Protein AF-A0A929IW77-F1 (afdb_monomer)

Structure (mmCIF, N/CA/C/O backbone):
data_AF-A0A929IW77-F1
#
_entry.id   AF-A0A929IW77-F1
#
loop_
_atom_site.group_PDB
_atom_site.id
_atom_site.type_symbol
_atom_site.label_atom_id
_atom_site.label_alt_id
_atom_site.label_comp_id
_atom_site.label_asym_id
_atom_site.label_entity_id
_atom_site.label_seq_id
_atom_site.pdbx_PDB_ins_code
_atom_site.Cartn_x
_atom_site.Cartn_y
_atom_site.Cartn_z
_atom_site.occupancy
_atom_site.B_iso_or_equiv
_atom_site.auth_seq_id
_atom_site.auth_comp_id
_atom_site.auth_asym_id
_atom_site.auth_atom_id
_atom_site.pdbx_PDB_model_num
ATOM 1 N N . MET A 1 1 ? -17.045 -10.798 13.892 1.00 37.41 1 MET A N 1
ATOM 2 C CA . MET A 1 1 ? -16.831 -10.713 12.437 1.00 37.41 1 MET A CA 1
ATOM 3 C C . MET A 1 1 ? -16.377 -9.293 12.172 1.00 37.41 1 MET A C 1
ATOM 5 O O . MET A 1 1 ? -17.215 -8.417 12.021 1.00 37.41 1 MET A O 1
ATOM 9 N N . THR A 1 2 ? -15.082 -9.027 12.320 1.00 39.97 2 THR A N 1
ATOM 10 C CA . THR A 1 2 ? -14.508 -7.733 11.947 1.00 39.97 2 THR A CA 1
ATOM 11 C C . THR A 1 2 ? -14.470 -7.716 10.434 1.00 39.97 2 THR A C 1
ATOM 13 O O . THR A 1 2 ? -13.809 -8.546 9.825 1.00 39.97 2 THR A O 1
ATOM 16 N N . THR A 1 3 ? -15.269 -6.851 9.824 1.00 46.56 3 THR A N 1
ATOM 17 C CA . THR A 1 3 ? -15.051 -6.448 8.442 1.00 46.56 3 THR A CA 1
ATOM 18 C C . THR A 1 3 ? -13.660 -5.827 8.431 1.00 46.56 3 THR A C 1
ATOM 20 O O . THR A 1 3 ? -13.468 -4.755 9.007 1.00 46.56 3 THR A O 1
ATOM 23 N N . ASP A 1 4 ? -12.668 -6.552 7.922 1.00 57.50 4 ASP A N 1
ATOM 24 C CA . ASP A 1 4 ? -11.318 -6.034 7.737 1.00 57.50 4 ASP A CA 1
ATOM 25 C C . ASP A 1 4 ? -11.419 -4.917 6.692 1.00 57.50 4 ASP A C 1
ATOM 27 O O . ASP A 1 4 ? -11.418 -5.157 5.486 1.00 57.50 4 ASP A O 1
ATOM 31 N N . ASN A 1 5 ? -11.644 -3.686 7.159 1.00 57.12 5 ASN A N 1
ATOM 32 C CA . ASN A 1 5 ? -11.696 -2.490 6.327 1.00 57.12 5 ASN A CA 1
ATOM 33 C C . ASN A 1 5 ? -10.274 -2.198 5.821 1.00 57.12 5 ASN A C 1
ATOM 35 O O . ASN A 1 5 ? -9.600 -1.309 6.338 1.00 57.12 5 ASN A O 1
ATOM 39 N N . ASN A 1 6 ? -9.819 -2.983 4.845 1.00 74.00 6 ASN A N 1
ATOM 40 C CA . ASN A 1 6 ? -8.536 -2.820 4.177 1.00 74.00 6 ASN A CA 1
ATOM 41 C C . ASN A 1 6 ? -8.675 -1.801 3.040 1.00 74.00 6 ASN A C 1
ATOM 43 O O . ASN A 1 6 ? -9.461 -1.994 2.105 1.00 74.00 6 ASN A O 1
ATOM 47 N N . ILE A 1 7 ? -7.900 -0.720 3.122 1.00 82.94 7 ILE A N 1
ATOM 48 C CA . ILE A 1 7 ? -7.685 0.213 2.011 1.00 82.94 7 ILE A CA 1
ATOM 49 C C . ILE A 1 7 ? -6.509 -0.300 1.185 1.00 82.94 7 ILE A C 1
ATOM 51 O O . ILE A 1 7 ? -5.459 -0.610 1.744 1.00 82.94 7 ILE A O 1
ATOM 55 N N . LEU A 1 8 ? -6.679 -0.350 -0.136 1.00 86.25 8 LEU A N 1
ATOM 56 C CA . LEU A 1 8 ? -5.609 -0.677 -1.074 1.00 86.25 8 LEU A CA 1
ATOM 57 C C . LEU A 1 8 ? -5.157 0.597 -1.796 1.00 86.25 8 LEU A C 1
ATOM 59 O O . LEU A 1 8 ? -5.916 1.171 -2.579 1.00 86.25 8 LEU A O 1
ATOM 63 N N . LEU A 1 9 ? -3.926 1.036 -1.538 1.00 87.19 9 LEU A N 1
ATOM 64 C CA . LEU A 1 9 ? -3.279 2.133 -2.254 1.00 87.19 9 LEU A CA 1
ATOM 65 C C . LEU A 1 9 ? -2.550 1.583 -3.480 1.00 87.19 9 LEU A C 1
ATOM 67 O O . LEU A 1 9 ? -1.677 0.725 -3.370 1.00 87.19 9 LEU A O 1
ATOM 71 N N . LEU A 1 10 ? -2.909 2.085 -4.656 1.00 86.81 10 LEU A N 1
ATOM 72 C CA . LEU A 1 10 ? -2.329 1.673 -5.925 1.00 86.81 10 LEU A CA 1
ATOM 73 C C . LEU A 1 10 ? -1.525 2.817 -6.536 1.00 86.81 10 LEU A C 1
ATOM 75 O O . LEU A 1 10 ? -2.062 3.890 -6.817 1.00 86.81 10 LEU A O 1
ATOM 79 N N . TYR A 1 11 ? -0.246 2.555 -6.781 1.00 87.50 11 TYR A N 1
ATOM 80 C CA . TYR A 1 11 ? 0.690 3.496 -7.386 1.00 87.50 11 TYR A CA 1
ATOM 81 C C . TYR A 1 11 ? 0.949 3.106 -8.840 1.00 87.50 11 TYR A C 1
ATOM 83 O O . TYR A 1 11 ? 1.381 1.981 -9.084 1.00 87.50 11 TYR A O 1
ATOM 91 N N . PRO A 1 12 ? 0.718 3.982 -9.830 1.00 84.88 12 PRO A N 1
ATOM 92 C CA . PRO A 1 12 ? 1.035 3.695 -11.224 1.00 84.88 12 PRO A CA 1
ATOM 93 C C . PRO A 1 12 ? 2.499 3.292 -11.412 1.00 84.88 12 PRO A C 1
ATOM 95 O O . PRO A 1 12 ? 2.767 2.300 -12.089 1.00 84.88 12 PRO A O 1
ATOM 98 N N . THR A 1 13 ? 3.424 4.007 -10.764 1.00 84.12 13 THR A N 1
ATOM 99 C CA . THR A 1 13 ? 4.868 3.748 -10.807 1.00 84.12 13 THR A CA 1
ATOM 100 C C . THR A 1 13 ? 5.490 3.762 -9.408 1.00 84.12 13 THR A C 1
ATOM 102 O O . THR A 1 13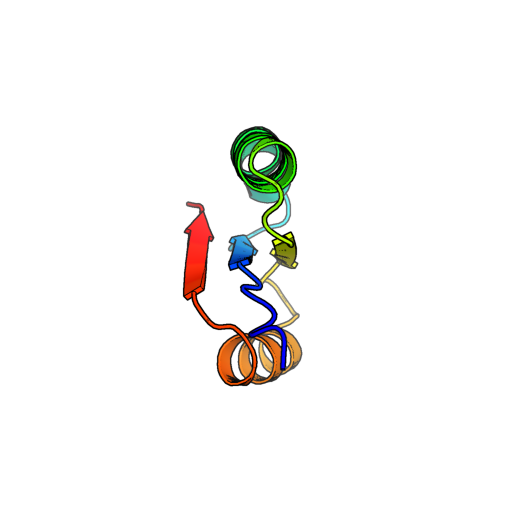 ? 4.935 4.321 -8.464 1.00 84.12 13 THR A O 1
ATOM 105 N N . ALA A 1 14 ? 6.696 3.202 -9.267 1.00 83.25 14 ALA A N 1
ATOM 106 C CA . ALA A 1 14 ? 7.450 3.244 -8.007 1.00 83.25 14 ALA A CA 1
ATOM 107 C C . ALA A 1 14 ? 7.846 4.673 -7.571 1.00 83.25 14 ALA A C 1
ATOM 109 O O . ALA A 1 14 ? 8.185 4.905 -6.411 1.00 83.25 14 ALA A O 1
ATOM 110 N N . ALA A 1 15 ? 7.817 5.648 -8.487 1.00 84.19 15 ALA A N 1
ATOM 111 C CA . ALA A 1 15 ? 8.057 7.049 -8.154 1.00 84.19 15 ALA A CA 1
ATOM 112 C C . ALA A 1 15 ? 6.906 7.649 -7.324 1.00 84.19 15 ALA A C 1
ATOM 114 O O . ALA A 1 15 ? 7.157 8.493 -6.460 1.00 84.19 15 ALA A O 1
ATOM 115 N N . ASP A 1 16 ? 5.680 7.164 -7.536 1.00 81.81 16 ASP A N 1
ATOM 116 C CA . ASP A 1 16 ? 4.458 7.665 -6.895 1.00 81.81 16 ASP A CA 1
ATOM 117 C C . ASP A 1 16 ? 4.266 7.108 -5.473 1.00 81.81 16 ASP A C 1
ATOM 119 O O . ASP A 1 16 ? 3.553 7.693 -4.658 1.00 81.81 16 ASP A O 1
ATOM 123 N N . GLU A 1 17 ? 4.974 6.026 -5.131 1.00 81.88 17 GLU A N 1
ATOM 124 C CA . GLU A 1 17 ? 4.932 5.373 -3.814 1.00 81.88 17 GLU A CA 1
ATOM 125 C C . GLU A 1 17 ? 5.296 6.355 -2.683 1.00 81.88 17 GLU A C 1
ATOM 127 O O . GLU A 1 17 ? 4.655 6.402 -1.631 1.00 81.88 17 GLU A O 1
ATOM 132 N N . LYS A 1 18 ? 6.268 7.244 -2.939 1.00 81.38 18 LYS A N 1
ATOM 133 C CA . LYS A 1 18 ? 6.670 8.298 -1.992 1.00 81.38 18 LYS A CA 1
ATOM 134 C C . LYS A 1 18 ? 5.569 9.324 -1.742 1.00 81.38 18 LYS A C 1
ATOM 136 O O . LYS A 1 18 ? 5.465 9.836 -0.629 1.00 81.38 18 LYS A O 1
ATOM 141 N N . SER A 1 19 ? 4.766 9.628 -2.759 1.00 78.75 19 SER A N 1
ATOM 142 C CA . SER A 1 19 ? 3.644 10.564 -2.656 1.00 78.75 19 SER A CA 1
ATOM 143 C C . SER A 1 19 ? 2.499 9.965 -1.834 1.00 78.75 19 SER A C 1
ATOM 145 O O . SER A 1 19 ? 1.803 10.685 -1.120 1.00 78.75 19 SER A O 1
ATOM 147 N N . GLY A 1 20 ? 2.342 8.639 -1.877 1.00 81.06 20 GLY A N 1
ATOM 148 C CA . GLY A 1 20 ? 1.337 7.901 -1.115 1.00 81.06 20 GLY A CA 1
ATOM 149 C C . GLY A 1 20 ? 1.656 7.669 0.359 1.00 81.06 20 GLY A C 1
ATOM 150 O O . GLY A 1 20 ? 0.739 7.413 1.138 1.00 81.06 20 GLY A O 1
ATOM 151 N N . GLN A 1 21 ? 2.919 7.797 0.774 1.00 83.88 21 GLN A N 1
ATOM 152 C CA . GLN A 1 21 ? 3.332 7.474 2.144 1.00 83.88 21 GLN A CA 1
ATOM 153 C C . GLN A 1 21 ? 2.589 8.306 3.202 1.00 83.88 21 GLN A C 1
ATOM 155 O O . GLN A 1 21 ? 2.097 7.757 4.182 1.00 83.88 21 GLN A O 1
ATOM 160 N N . ALA A 1 22 ? 2.423 9.613 2.978 1.00 85.69 22 ALA A N 1
ATOM 161 C CA . ALA A 1 22 ? 1.686 10.474 3.906 1.00 85.69 22 ALA A CA 1
ATOM 162 C C . ALA A 1 22 ? 0.203 10.071 4.029 1.00 85.69 22 ALA A C 1
ATOM 164 O O . ALA A 1 22 ? -0.398 10.200 5.095 1.00 85.69 22 ALA A O 1
ATOM 165 N N . LEU A 1 23 ? -0.383 9.565 2.940 1.00 84.44 23 LEU A N 1
ATOM 166 C CA . LEU A 1 23 ? -1.760 9.084 2.906 1.00 84.44 23 LEU A CA 1
ATOM 167 C C . LEU A 1 23 ? -1.897 7.747 3.652 1.00 84.44 23 LEU A C 1
ATOM 169 O O . LEU A 1 23 ? -2.828 7.569 4.437 1.00 84.44 23 LEU A O 1
ATOM 173 N N . LYS A 1 24 ? -0.934 6.838 3.459 1.00 86.94 24 LYS A N 1
ATOM 174 C CA . LYS A 1 24 ? -0.826 5.575 4.199 1.00 86.94 24 LYS A CA 1
ATOM 175 C C . LYS A 1 24 ? -0.726 5.819 5.701 1.00 86.94 24 LYS A C 1
ATOM 177 O O . LYS A 1 24 ? -1.510 5.251 6.459 1.00 86.94 24 LYS A O 1
ATOM 182 N N . ASP A 1 25 ? 0.170 6.710 6.117 1.00 88.94 25 ASP A N 1
ATOM 183 C CA . ASP A 1 25 ? 0.378 7.049 7.525 1.00 88.94 25 ASP A CA 1
ATOM 184 C C . ASP A 1 25 ? -0.889 7.658 8.150 1.00 88.94 25 ASP A C 1
ATOM 186 O O . ASP A 1 25 ? -1.241 7.335 9.285 1.00 88.94 25 ASP A O 1
ATOM 190 N N . ALA A 1 26 ? -1.622 8.493 7.402 1.00 87.56 26 ALA A N 1
ATOM 191 C CA . ALA A 1 26 ? -2.883 9.072 7.861 1.00 87.56 26 ALA A CA 1
ATOM 192 C C . ALA A 1 26 ? -3.956 8.000 8.115 1.00 87.56 26 ALA A C 1
ATOM 194 O O . ALA A 1 26 ? -4.583 7.995 9.175 1.00 87.56 26 ALA A O 1
ATOM 195 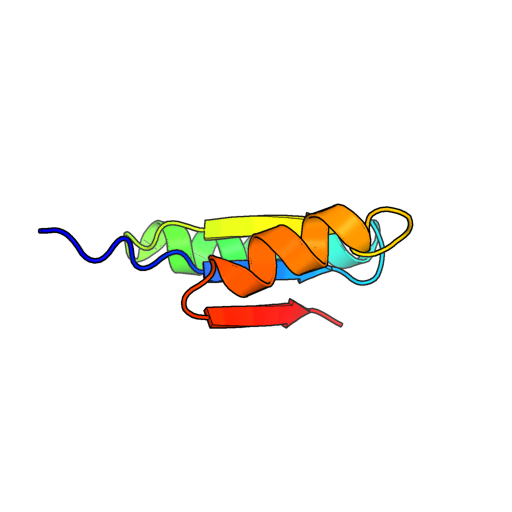N N . P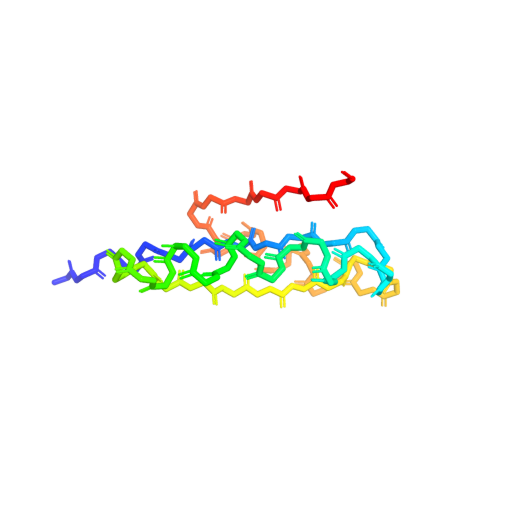HE A 1 27 ? -4.145 7.065 7.181 1.00 85.75 27 PHE A N 1
ATOM 196 C CA . PHE A 1 27 ? -5.114 5.977 7.334 1.00 85.75 27 PHE A CA 1
ATOM 197 C C . PHE A 1 27 ? -4.722 4.997 8.447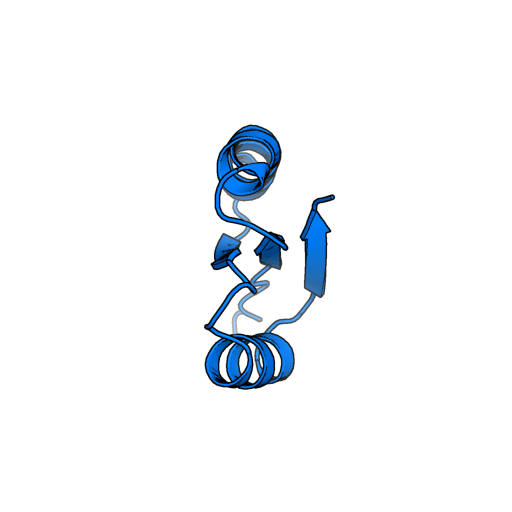 1.00 85.75 27 PHE A C 1
ATOM 199 O O . PHE A 1 27 ? -5.565 4.629 9.268 1.00 85.75 27 PHE A O 1
ATOM 206 N N . GLN A 1 28 ? -3.439 4.643 8.547 1.00 85.19 28 GLN A N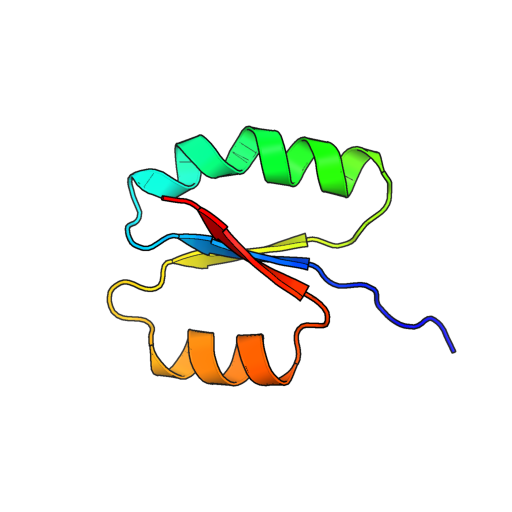 1
ATOM 207 C CA . GLN A 1 28 ? -2.935 3.814 9.644 1.00 85.19 28 GLN A CA 1
ATOM 208 C C . GLN A 1 28 ? -3.100 4.506 11.004 1.00 85.19 28 GLN A C 1
ATOM 210 O O . GLN A 1 28 ? -3.506 3.868 11.975 1.00 85.19 28 GLN A O 1
ATOM 215 N N . GLY A 1 29 ? -2.881 5.824 11.074 1.00 86.56 29 GLY A N 1
ATOM 216 C CA . GLY A 1 29 ? -3.131 6.637 12.267 1.00 86.56 29 GLY A CA 1
ATOM 217 C C . GLY A 1 29 ? -4.603 6.677 12.698 1.00 86.56 29 GLY A C 1
ATOM 218 O O . GLY A 1 29 ? -4.894 6.901 13.872 1.00 86.56 29 GLY A O 1
ATOM 219 N N . MET A 1 30 ? -5.533 6.400 11.781 1.00 85.62 30 MET A N 1
ATOM 220 C CA . MET A 1 30 ? -6.964 6.242 12.065 1.00 85.62 30 MET A CA 1
ATOM 221 C C . MET A 1 30 ? -7.349 4.809 12.476 1.00 85.62 30 MET A C 1
ATOM 223 O O . MET A 1 30 ? -8.528 4.535 12.699 1.00 85.62 30 MET A O 1
ATOM 227 N N . GLY A 1 31 ? -6.381 3.891 12.585 1.00 83.88 31 GLY A N 1
ATOM 228 C CA . GLY A 1 31 ? -6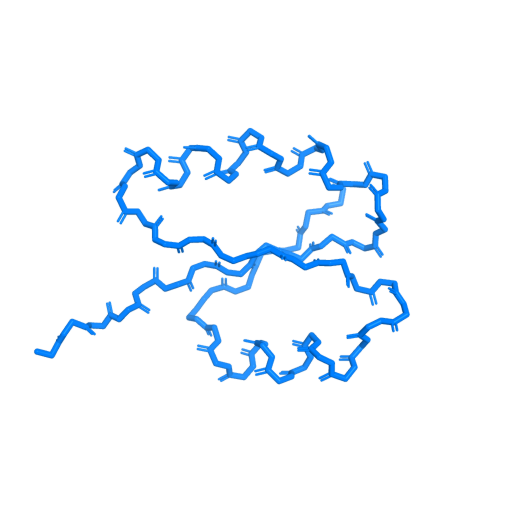.619 2.477 12.888 1.00 83.88 31 GLY A CA 1
ATOM 229 C C . GLY A 1 31 ? -7.150 1.673 11.699 1.00 83.88 31 GLY A C 1
ATOM 230 O O . GLY A 1 31 ? -7.685 0.583 11.892 1.00 83.88 31 GLY A O 1
ATOM 231 N N . VAL A 1 32 ? -7.029 2.209 10.481 1.00 84.62 32 VAL A N 1
ATOM 232 C CA . VAL A 1 32 ? -7.410 1.523 9.246 1.00 84.62 32 VAL A CA 1
ATOM 233 C C . VAL A 1 32 ? -6.211 0.733 8.737 1.00 84.62 32 VAL A C 1
ATOM 235 O O . VAL A 1 32 ? -5.094 1.248 8.672 1.00 84.62 32 VAL A O 1
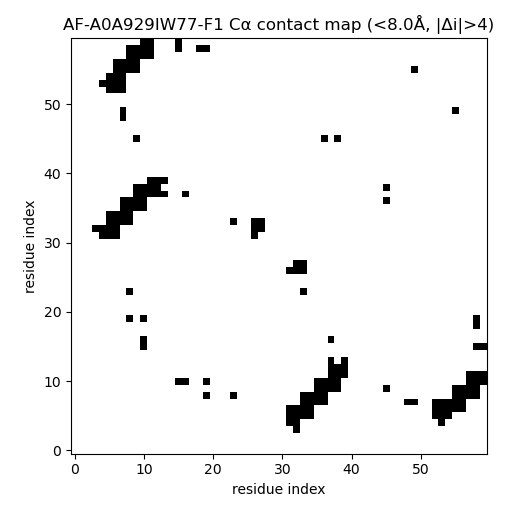ATOM 238 N N . ALA A 1 33 ? -6.432 -0.526 8.377 1.00 83.25 33 ALA A N 1
ATOM 239 C CA . ALA A 1 33 ? -5.400 -1.342 7.765 1.00 83.25 33 ALA A CA 1
ATOM 240 C C . ALA A 1 33 ? -5.230 -0.933 6.293 1.00 83.25 33 ALA A C 1
ATOM 242 O O . ALA A 1 33 ? -6.201 -0.778 5.550 1.00 83.25 33 ALA A O 1
ATOM 243 N N . VAL A 1 34 ? -3.981 -0.692 5.894 1.00 84.81 34 VAL A N 1
ATOM 244 C CA . VAL A 1 34 ? -3.635 -0.189 4.562 1.00 84.81 34 VAL A CA 1
ATOM 245 C C . VAL A 1 34 ? -2.623 -1.123 3.930 1.00 84.81 34 VAL A C 1
ATOM 247 O O . VAL A 1 34 ? -1.543 -1.330 4.488 1.00 84.81 34 VAL A O 1
ATOM 250 N N . GLU A 1 35 ? -2.968 -1.634 2.757 1.00 84.69 35 GLU A N 1
ATOM 251 C CA . GLU A 1 35 ? -2.064 -2.328 1.850 1.00 84.69 35 GLU A CA 1
ATOM 252 C C . GLU A 1 35 ? -1.717 -1.407 0.688 1.00 84.69 35 GLU A C 1
ATOM 254 O O . GLU A 1 35 ? -2.531 -0.591 0.259 1.00 84.69 35 GLU A O 1
ATOM 259 N N . ASP A 1 36 ? -0.500 -1.517 0.177 1.00 85.12 36 ASP A N 1
ATOM 260 C CA . ASP A 1 36 ? -0.022 -0.680 -0.907 1.00 85.12 36 ASP A CA 1
ATOM 261 C C . ASP A 1 36 ? 0.759 -1.474 -1.952 1.00 85.12 36 ASP A C 1
ATOM 263 O O . ASP A 1 36 ? 1.512 -2.396 -1.637 1.00 85.12 36 ASP A O 1
ATOM 267 N N . MET A 1 37 ? 0.535 -1.135 -3.222 1.00 85.56 37 MET A N 1
ATOM 268 C CA . MET A 1 37 ? 1.098 -1.848 -4.364 1.00 85.56 37 MET A CA 1
ATOM 269 C C . MET A 1 37 ? 1.392 -0.918 -5.539 1.00 85.56 37 MET A C 1
ATOM 271 O O . MET A 1 37 ? 0.617 -0.019 -5.858 1.00 85.56 37 MET A O 1
ATOM 275 N N . VAL A 1 38 ? 2.483 -1.205 -6.248 1.00 86.44 38 VAL A N 1
ATOM 276 C CA . VAL A 1 38 ? 2.800 -0.585 -7.540 1.00 86.44 38 VAL A CA 1
ATOM 277 C C . VAL A 1 38 ? 2.151 -1.390 -8.667 1.00 86.44 38 VAL A C 1
ATOM 279 O O . VAL A 1 38 ? 2.258 -2.614 -8.697 1.00 86.44 38 VAL A O 1
ATOM 282 N N . ILE A 1 39 ? 1.479 -0.706 -9.594 1.00 86.50 39 ILE A N 1
ATOM 283 C CA . ILE A 1 39 ? 0.788 -1.289 -10.749 1.00 86.50 39 ILE A CA 1
ATOM 284 C C . ILE A 1 39 ? 1.786 -1.715 -11.822 1.00 86.50 39 ILE A C 1
ATOM 286 O O . ILE A 1 39 ? 1.628 -2.789 -12.409 1.00 86.50 39 ILE A O 1
ATOM 290 N N . GLU A 1 40 ? 2.806 -0.893 -12.083 1.00 84.31 40 GLU A N 1
ATOM 291 C CA . GLU A 1 40 ? 3.830 -1.182 -13.084 1.00 84.31 40 GLU A CA 1
ATOM 292 C C . GLU A 1 40 ? 4.378 -2.609 -12.908 1.00 84.31 40 GLU A C 1
ATOM 294 O O . GLU A 1 40 ? 4.844 -3.000 -11.836 1.00 84.31 40 GLU A O 1
ATOM 299 N N . GLN A 1 41 ? 4.276 -3.402 -13.979 1.00 79.88 41 GLN A N 1
ATOM 300 C CA . GLN A 1 41 ? 4.725 -4.800 -14.053 1.00 79.88 41 GLN A CA 1
ATOM 301 C C . GLN A 1 41 ? 4.032 -5.791 -13.090 1.00 79.88 41 GLN A C 1
ATOM 303 O O . GLN A 1 41 ? 4.442 -6.947 -13.028 1.00 79.88 41 GLN A O 1
ATOM 308 N N . ASN A 1 42 ? 2.965 -5.400 -12.382 1.00 80.50 42 ASN A N 1
ATOM 309 C CA . ASN A 1 42 ? 2.294 -6.236 -11.372 1.00 80.50 42 ASN A CA 1
ATOM 310 C C . ASN A 1 42 ? 0.767 -6.342 -11.565 1.00 80.50 42 ASN A C 1
ATOM 312 O O . ASN A 1 42 ? 0.038 -6.628 -10.614 1.00 80.50 42 ASN A O 1
ATOM 316 N N . TYR A 1 43 ? 0.276 -6.152 -12.794 1.00 78.25 43 TYR A N 1
ATOM 317 C CA . TYR A 1 43 ? -1.156 -6.111 -13.125 1.00 78.25 43 TYR A CA 1
ATOM 318 C C . TYR A 1 43 ? -1.975 -7.297 -12.587 1.00 78.25 43 TYR A C 1
ATOM 320 O O . TYR A 1 43 ? -3.038 -7.076 -12.013 1.00 78.25 43 TYR A O 1
ATOM 328 N N . ASP A 1 44 ? -1.474 -8.532 -12.694 1.00 81.12 44 ASP A N 1
ATOM 329 C CA . ASP A 1 44 ? -2.197 -9.722 -12.213 1.00 81.12 44 ASP A CA 1
ATOM 330 C C . ASP A 1 44 ? -2.392 -9.709 -10.691 1.00 81.12 44 ASP A C 1
ATOM 332 O O . ASP A 1 44 ? -3.456 -10.055 -10.181 1.00 81.12 44 ASP A O 1
ATOM 336 N N . ARG A 1 45 ? -1.373 -9.257 -9.951 1.00 77.56 45 ARG A N 1
ATOM 337 C CA . ARG A 1 45 ? -1.452 -9.139 -8.491 1.00 77.56 45 ARG A CA 1
ATOM 338 C C . ARG A 1 45 ? -2.373 -7.996 -8.077 1.00 77.56 45 ARG A C 1
ATOM 340 O O . ARG A 1 45 ? -3.064 -8.122 -7.075 1.00 77.56 45 ARG A O 1
ATOM 347 N N . VAL A 1 46 ? -2.377 -6.893 -8.829 1.00 79.81 46 VAL A N 1
ATOM 348 C CA . VAL A 1 46 ? -3.280 -5.761 -8.575 1.00 79.81 46 VAL A CA 1
ATOM 349 C C . VAL A 1 46 ? -4.730 -6.180 -8.775 1.00 79.81 46 VAL A C 1
ATOM 351 O O . VAL A 1 46 ? -5.565 -5.823 -7.956 1.00 79.81 46 VAL A O 1
ATOM 354 N N . LEU A 1 47 ? -5.034 -6.963 -9.813 1.00 79.75 47 LEU A N 1
ATOM 355 C CA . LEU A 1 47 ? -6.387 -7.471 -10.045 1.00 79.75 47 LEU A CA 1
ATOM 356 C C . LEU A 1 47 ? -6.873 -8.352 -8.885 1.00 79.75 47 LEU A C 1
ATOM 358 O O . LEU A 1 47 ? -7.948 -8.096 -8.351 1.00 79.75 47 LEU A O 1
ATOM 362 N N . ASP A 1 48 ? -6.056 -9.307 -8.431 1.00 80.62 48 ASP A N 1
ATOM 363 C CA . ASP A 1 48 ? -6.387 -10.166 -7.279 1.00 80.62 48 ASP A CA 1
ATOM 364 C C . ASP A 1 48 ? -6.540 -9.364 -5.971 1.00 80.62 48 ASP A C 1
ATOM 366 O O . ASP A 1 48 ? -7.405 -9.658 -5.144 1.00 80.62 48 ASP A O 1
ATOM 370 N N . ALA A 1 49 ? -5.732 -8.315 -5.782 1.00 74.88 49 ALA A N 1
ATOM 371 C CA . ALA A 1 49 ? -5.835 -7.429 -4.625 1.00 74.88 49 ALA A CA 1
ATOM 372 C C . ALA A 1 49 ? -7.092 -6.542 -4.684 1.00 74.88 49 ALA A C 1
ATOM 374 O O . ALA A 1 49 ? -7.764 -6.366 -3.670 1.00 74.88 49 ALA A O 1
ATOM 375 N N . VAL A 1 50 ? -7.455 -6.023 -5.861 1.00 76.06 50 VAL A N 1
ATOM 376 C CA . VAL A 1 50 ? -8.670 -5.216 -6.066 1.00 76.06 50 VAL A CA 1
ATOM 377 C C . VAL A 1 50 ? -9.934 -6.042 -5.833 1.00 76.06 50 VAL A C 1
ATOM 379 O O . VAL A 1 50 ? -10.881 -5.525 -5.251 1.00 76.06 50 VAL A O 1
ATOM 382 N N . GLU A 1 51 ? -9.951 -7.321 -6.217 1.00 75.69 51 GLU A N 1
ATOM 383 C CA . GLU A 1 51 ? -11.082 -8.219 -5.934 1.00 75.69 51 GLU A CA 1
ATOM 384 C C . GLU A 1 51 ? -11.313 -8.447 -4.431 1.00 75.69 51 GLU A C 1
ATOM 386 O O . GLU A 1 51 ? -12.432 -8.747 -4.012 1.00 75.69 51 GLU A O 1
ATOM 391 N N . LYS A 1 52 ? -10.264 -8.296 -3.614 1.00 72.00 52 LYS A N 1
ATOM 392 C CA . LYS A 1 52 ? -10.296 -8.509 -2.158 1.00 72.00 52 LYS A CA 1
ATOM 393 C C . LYS A 1 52 ? -10.409 -7.211 -1.359 1.00 72.00 52 LYS A C 1
ATOM 395 O O . LYS A 1 52 ? -10.785 -7.252 -0.189 1.00 72.00 52 LYS A O 1
ATOM 400 N N . ALA A 1 53 ? -10.068 -6.075 -1.961 1.00 66.88 53 ALA A N 1
ATOM 401 C CA . ALA A 1 53 ? -10.052 -4.784 -1.295 1.00 66.88 53 ALA A CA 1
ATOM 402 C C . ALA A 1 53 ? -11.458 -4.192 -1.166 1.00 66.88 53 ALA A C 1
ATOM 404 O O . ALA A 1 53 ? -12.285 -4.266 -2.073 1.00 66.88 53 ALA A O 1
ATOM 405 N N . VAL A 1 54 ? -11.705 -3.525 -0.039 1.00 65.75 54 VAL A N 1
ATOM 406 C CA . VAL A 1 54 ? -12.980 -2.840 0.203 1.00 65.75 54 VAL A CA 1
ATOM 407 C C . VAL A 1 54 ? -13.005 -1.486 -0.514 1.00 65.75 54 VAL A C 1
ATOM 409 O O . VAL A 1 54 ? -14.053 -1.069 -1.006 1.00 65.75 54 VAL A O 1
ATOM 412 N N . ILE A 1 55 ? -11.856 -0.795 -0.589 1.00 72.50 55 ILE A N 1
ATOM 413 C CA . ILE A 1 55 ? -11.716 0.516 -1.241 1.00 72.50 55 ILE A CA 1
ATOM 414 C C . ILE A 1 55 ? -10.347 0.615 -1.942 1.00 72.50 55 ILE A C 1
ATOM 416 O O . ILE A 1 55 ? -9.327 0.749 -1.259 1.00 72.50 55 ILE A O 1
ATOM 420 N N . PRO A 1 56 ? -10.298 0.585 -3.286 1.00 67.38 56 PRO A N 1
ATOM 421 C CA . PRO A 1 56 ? -9.088 0.893 -4.039 1.00 67.38 56 PRO A CA 1
ATOM 422 C C . PRO A 1 56 ? -8.923 2.412 -4.219 1.00 67.38 56 PRO A C 1
ATOM 424 O O . PRO A 1 56 ? -9.854 3.101 -4.638 1.00 67.38 56 PRO A O 1
ATOM 427 N N . VAL A 1 57 ? -7.730 2.940 -3.939 1.00 73.44 57 VAL A N 1
ATOM 428 C CA . VAL A 1 57 ? -7.366 4.349 -4.163 1.00 73.44 57 VAL A CA 1
ATOM 429 C C . VAL A 1 57 ? -6.146 4.401 -5.071 1.00 73.44 57 VAL A C 1
ATOM 431 O O . VAL A 1 57 ? -5.083 3.900 -4.713 1.00 73.44 57 VAL A O 1
ATOM 434 N N . VAL A 1 58 ? -6.290 5.019 -6.242 1.00 75.62 58 VAL A N 1
ATOM 435 C CA . VAL A 1 58 ? -5.172 5.239 -7.166 1.00 75.62 58 VAL A CA 1
ATOM 436 C C . VAL A 1 58 ? -4.551 6.597 -6.866 1.00 75.62 58 VAL A C 1
ATOM 438 O O . VAL A 1 58 ? -5.254 7.608 -6.865 1.00 75.62 58 VAL A O 1
ATOM 441 N N . VAL A 1 59 ? -3.248 6.612 -6.604 1.00 70.25 59 VAL A N 1
ATOM 442 C CA . VAL A 1 59 ? -2.491 7.834 -6.307 1.00 70.25 59 VAL A CA 1
ATOM 443 C C . VAL A 1 59 ? -1.651 8.184 -7.533 1.00 70.25 59 VAL A C 1
ATOM 445 O O . VAL A 1 59 ? -0.763 7.420 -7.897 1.00 70.25 59 VAL A O 1
ATOM 448 N N . SER A 1 60 ? -1.967 9.310 -8.179 1.00 63.66 60 SER A N 1
ATOM 449 C CA . SER A 1 60 ? -1.299 9.848 -9.378 1.00 63.66 60 SER A CA 1
ATOM 450 C C . SER A 1 60 ? -0.616 11.178 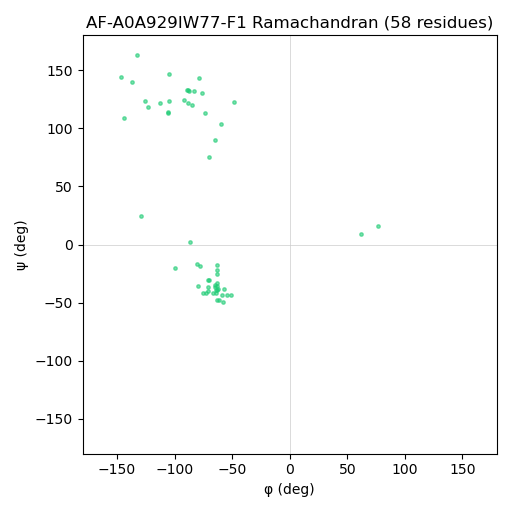-9.108 1.00 63.66 60 SER A C 1
ATOM 452 O O . SER A 1 60 ? -1.238 11.968 -8.358 1.00 63.66 60 SER A O 1
#

Radius of gyration: 11.37 Å; Cα contacts (8 Å, |Δi|>4): 85; chains: 1; bounding box: 25×21×27 Å

Mean predicted aligned error: 6.58 Å

pLDDT: mean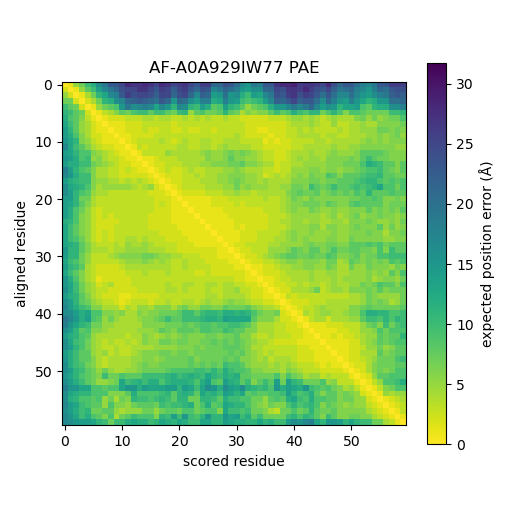 78.1, std 11.15, range [37.41, 88.94]

Sequence (60 aa):
MTTDNNILLLYPTAADEKSGQALKDAFQGMGVAVEDMVIEQNYDRVLDAVEKAVIPVVVS

Foldseek 3Di:
DPPLQEEEEEEQAPVQVVVCPVVCVVCVVVVHHYHYDYCVVCVVVVVVVVVVHPHYDYGD

Secondary structure (DSSP, 8-state):
-----EEEEEESSTTTHHHHHHHHHHHHHTT-EEEEEE-TT-HHHHHHHHHH-SEEEE--

Solvent-accessible surface area (backbone atoms only — not comparable to full-atom values): 3540 Å² total; per-residue (Å²): 134,79,79,78,63,33,37,33,41,37,13,62,39,80,78,39,47,69,72,43,47,66,57,49,52,52,43,46,74,70,74,36,51,72,48,76,46,53,41,62,98,30,60,72,60,49,53,60,47,56,77,70,37,77,44,79,45,79,50,128

Nearest PDB structures (foldseek):
  3hri-assembly3_F  TM=7.139E-01  e=2.357E+00  Trypanosoma brucei
  3s5p-assembly1_A  TM=7.365E-01  e=3.830E+00  Giardia lamblia ATCC 50803
  8pr6-assembly1_A  TM=4.725E-01  e=1.667E+00  Corynebacterium glutamicum
  5fwx-assembly2_C  TM=6.625E-01  e=6.222E+00  Rattus norvegicus
  7bg0-assembly2_D  TM=4.660E-01  e=2.052E+00  Escherichia coli K-12